Protein AF-A0A8T4I231-F1 (afdb_monomer_lite)

Foldseek 3Di:
DVVLVVVLVVLLVVLQVQLVVCVVVVHDDDDDDDFACPLVVDPQSFDDPCRCVSHVSNVVSDPDDDGDDDSVPPPD

Structure (mmCIF, N/CA/C/O backbone):
data_AF-A0A8T4I231-F1
#
_entry.id   AF-A0A8T4I231-F1
#
loop_
_atom_site.group_PDB
_atom_site.id
_atom_site.type_symbol
_atom_site.label_atom_id
_atom_site.label_alt_id
_atom_site.label_comp_id
_atom_site.label_asym_id
_atom_site.label_entity_id
_atom_site.label_seq_id
_atom_site.pdbx_PDB_ins_code
_atom_site.Cartn_x
_atom_site.Cartn_y
_atom_site.Cartn_z
_atom_site.occupancy
_atom_site.B_iso_or_equiv
_atom_site.auth_seq_id
_atom_site.auth_comp_id
_atom_site.auth_asym_id
_atom_site.auth_atom_id
_atom_site.pdbx_PDB_model_num
ATOM 1 N N . ALA A 1 1 ? 13.149 20.650 1.141 1.00 47.97 1 ALA A N 1
ATOM 2 C CA . ALA A 1 1 ? 11.860 21.373 1.196 1.00 47.97 1 ALA A CA 1
ATOM 3 C C . ALA A 1 1 ? 10.906 20.611 2.118 1.00 47.97 1 ALA A C 1
ATOM 5 O O . ALA A 1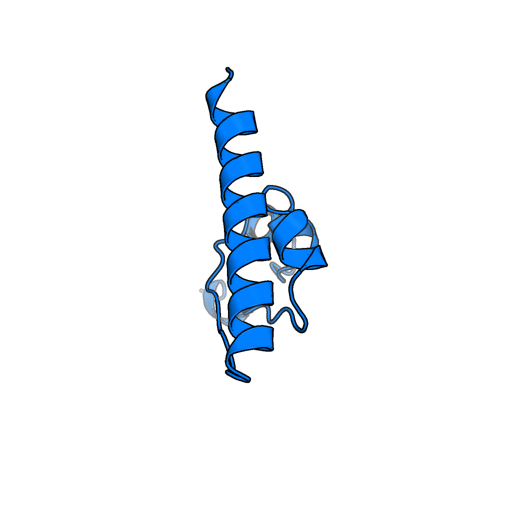 1 ? 10.689 19.435 1.854 1.00 47.97 1 ALA A O 1
ATOM 6 N N . PRO A 1 2 ? 10.328 21.239 3.155 1.00 57.34 2 PRO A N 1
ATOM 7 C CA . PRO A 1 2 ? 9.493 20.563 4.166 1.00 57.34 2 PRO A CA 1
ATOM 8 C C . PRO A 1 2 ? 8.170 19.973 3.628 1.00 57.34 2 PRO A C 1
ATOM 10 O O . PRO A 1 2 ? 7.495 19.214 4.313 1.00 57.34 2 PRO A O 1
ATOM 13 N N . LYS A 1 3 ? 7.790 20.276 2.376 1.00 59.50 3 LYS A N 1
ATOM 14 C CA . LYS A 1 3 ? 6.550 19.782 1.750 1.00 59.50 3 LYS A CA 1
ATOM 15 C C . LYS A 1 3 ? 6.548 18.281 1.429 1.00 59.50 3 LYS A C 1
ATOM 17 O O . LYS A 1 3 ? 5.486 17.672 1.478 1.00 59.50 3 LYS A O 1
ATOM 22 N N . ALA A 1 4 ? 7.692 17.692 1.070 1.00 60.22 4 ALA A N 1
ATOM 23 C CA . ALA A 1 4 ? 7.742 16.284 0.654 1.00 60.22 4 ALA A CA 1
ATOM 24 C C . ALA A 1 4 ? 7.561 15.332 1.849 1.00 60.22 4 ALA A C 1
ATOM 26 O O . ALA A 1 4 ? 6.752 14.411 1.788 1.00 60.22 4 ALA A O 1
ATOM 27 N N . GLU A 1 5 ? 8.236 15.631 2.959 1.00 67.00 5 GLU A N 1
ATOM 28 C CA . GLU A 1 5 ? 8.076 14.936 4.242 1.00 67.00 5 GLU A CA 1
ATOM 29 C C . GLU A 1 5 ? 6.640 15.080 4.770 1.00 67.00 5 GLU A C 1
ATOM 31 O O . GLU A 1 5 ? 6.009 14.095 5.145 1.00 67.00 5 GLU A O 1
ATOM 36 N N . SER A 1 6 ? 6.060 16.282 4.658 1.00 79.62 6 SER A N 1
ATOM 37 C CA . SER A 1 6 ? 4.652 16.519 5.001 1.00 79.62 6 SER A CA 1
ATOM 38 C C . SER A 1 6 ? 3.682 15.659 4.180 1.00 79.62 6 SER A C 1
ATOM 40 O O . SER A 1 6 ? 2.704 15.157 4.731 1.00 79.62 6 SER A O 1
ATOM 42 N N . ARG A 1 7 ? 3.954 15.433 2.887 1.00 82.06 7 ARG A N 1
ATOM 43 C CA . ARG A 1 7 ? 3.107 14.578 2.043 1.00 82.06 7 ARG A CA 1
ATOM 44 C C . ARG A 1 7 ? 3.219 13.103 2.419 1.00 82.06 7 ARG A C 1
ATOM 46 O O . ARG A 1 7 ? 2.195 12.432 2.478 1.00 82.06 7 ARG A O 1
ATOM 53 N N . GLN A 1 8 ? 4.428 12.607 2.680 1.00 83.50 8 GLN A N 1
ATOM 54 C CA . GLN A 1 8 ? 4.633 11.215 3.095 1.00 83.50 8 GLN A CA 1
ATOM 55 C C . GLN A 1 8 ? 3.908 10.913 4.408 1.00 83.50 8 GLN A C 1
ATOM 57 O O . GLN A 1 8 ? 3.200 9.912 4.501 1.00 83.50 8 GLN A O 1
ATOM 62 N N . VAL A 1 9 ? 4.014 11.818 5.385 1.00 87.50 9 VAL A N 1
ATOM 63 C CA . VAL A 1 9 ? 3.283 11.715 6.655 1.00 87.50 9 VAL A CA 1
ATOM 64 C C . VAL A 1 9 ? 1.772 11.746 6.420 1.00 87.50 9 VAL A C 1
ATOM 66 O O . VAL A 1 9 ? 1.064 10.903 6.956 1.00 87.50 9 VAL A O 1
ATOM 69 N N . ALA A 1 10 ? 1.269 12.651 5.574 1.00 87.81 10 ALA A N 1
ATOM 70 C CA . ALA A 1 10 ? -0.161 12.731 5.276 1.00 87.81 10 ALA A CA 1
ATOM 71 C C . ALA A 1 10 ? -0.706 11.439 4.640 1.00 87.81 10 ALA A C 1
ATOM 73 O O . ALA A 1 10 ? -1.761 10.957 5.045 1.00 87.81 10 ALA A O 1
ATOM 74 N N . VAL A 1 11 ? 0.021 10.850 3.683 1.00 88.31 11 VAL A N 1
ATOM 75 C CA . VAL A 1 11 ? -0.361 9.572 3.057 1.00 88.31 11 VAL A CA 1
ATOM 76 C C . VAL A 1 11 ? -0.339 8.431 4.075 1.00 88.31 11 VAL A C 1
ATOM 78 O O . VAL A 1 11 ? -1.256 7.613 4.084 1.00 88.31 11 VAL A O 1
ATOM 81 N N . ALA A 1 12 ? 0.663 8.394 4.957 1.00 89.88 12 ALA A N 1
ATOM 82 C CA . ALA A 1 12 ? 0.740 7.395 6.018 1.00 89.88 12 ALA A CA 1
ATOM 83 C C . ALA A 1 12 ? -0.437 7.494 6.999 1.00 89.88 12 ALA A C 1
ATOM 85 O O . ALA A 1 12 ? -1.060 6.482 7.314 1.00 89.88 12 ALA A O 1
ATOM 86 N N . THR A 1 13 ? -0.791 8.708 7.426 1.00 92.12 13 THR A N 1
ATOM 87 C CA . THR A 1 13 ? -1.949 8.933 8.299 1.00 92.12 13 THR A CA 1
ATOM 88 C C . THR A 1 13 ? -3.250 8.496 7.624 1.00 92.12 13 THR A C 1
ATOM 90 O O . THR A 1 13 ? -4.005 7.727 8.216 1.00 92.12 13 THR A O 1
ATOM 93 N N . MET A 1 14 ? -3.485 8.896 6.367 1.00 91.94 14 MET A N 1
ATOM 94 C CA . MET A 1 14 ? -4.697 8.507 5.627 1.00 91.94 14 MET A CA 1
ATOM 95 C C . MET A 1 14 ? -4.809 6.988 5.460 1.00 91.94 14 MET A C 1
ATOM 97 O O . MET A 1 14 ? -5.872 6.414 5.681 1.00 91.94 14 MET A O 1
ATOM 101 N N . SER A 1 15 ? -3.710 6.331 5.087 1.00 93.81 15 SER A N 1
ATOM 102 C CA . SER A 1 15 ? -3.640 4.874 4.939 1.00 93.81 15 SER A CA 1
ATOM 103 C C . SER A 1 15 ? -4.057 4.154 6.225 1.00 93.81 15 SER A C 1
ATOM 105 O O . SER A 1 15 ? -4.922 3.271 6.215 1.00 93.81 15 SER A O 1
ATOM 107 N N . ARG A 1 16 ? -3.512 4.608 7.358 1.00 95.31 16 ARG A N 1
ATOM 108 C CA . ARG A 1 16 ? -3.804 4.037 8.669 1.00 95.31 16 ARG A CA 1
ATOM 109 C C . ARG A 1 16 ? -5.263 4.219 9.072 1.00 95.31 16 ARG A C 1
ATOM 111 O O . ARG A 1 16 ? -5.888 3.272 9.552 1.00 95.31 16 ARG A O 1
ATOM 118 N N . GLU A 1 17 ? -5.804 5.417 8.885 1.00 96.50 17 GLU A N 1
ATOM 119 C CA . GLU A 1 17 ? -7.200 5.734 9.202 1.00 96.50 17 GLU A CA 1
ATOM 120 C C . GLU A 1 17 ? -8.170 4.890 8.369 1.00 96.50 17 GLU A C 1
ATOM 122 O O . GLU A 1 17 ? -9.121 4.332 8.916 1.00 96.50 17 GLU A O 1
ATOM 127 N N . LEU A 1 18 ? -7.891 4.697 7.075 1.00 96.38 18 LEU A N 1
ATOM 128 C CA . LEU A 1 18 ? -8.699 3.845 6.198 1.00 96.38 18 LEU A CA 1
ATOM 129 C C . LEU A 1 18 ? -8.698 2.381 6.651 1.00 96.38 18 LEU A C 1
ATOM 131 O O . LEU A 1 18 ? -9.744 1.728 6.636 1.00 96.38 18 LEU A O 1
ATOM 135 N N . LYS A 1 19 ? -7.552 1.864 7.107 1.00 96.31 19 LYS A N 1
ATOM 136 C CA . LYS A 1 19 ? -7.453 0.509 7.663 1.00 96.31 19 LYS A CA 1
ATOM 137 C C . LYS A 1 19 ? -8.266 0.348 8.948 1.00 96.31 19 LYS A C 1
ATOM 139 O O . LYS A 1 19 ? -8.911 -0.686 9.144 1.00 96.31 19 LYS A O 1
ATOM 144 N N . LEU A 1 20 ? -8.222 1.343 9.833 1.00 97.56 20 LEU A N 1
ATOM 145 C CA . LEU A 1 20 ? -9.014 1.339 11.064 1.00 97.56 20 LEU A CA 1
ATOM 146 C C . LEU A 1 20 ? -10.510 1.400 10.751 1.00 97.56 20 LEU A C 1
ATOM 148 O O . LEU A 1 20 ? -11.254 0.570 11.265 1.00 97.56 20 LEU A O 1
ATOM 152 N N . LEU A 1 21 ? -10.919 2.274 9.829 1.00 97.56 21 LEU A N 1
ATOM 153 C CA . LEU A 1 21 ? -12.301 2.392 9.365 1.00 97.56 21 LEU A CA 1
ATOM 154 C C . LEU A 1 21 ? -12.819 1.072 8.776 1.00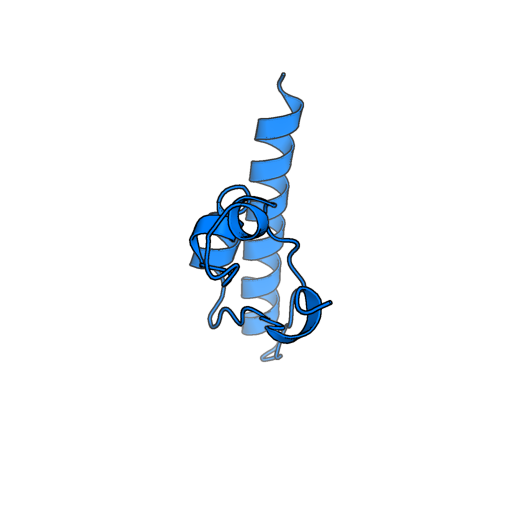 97.56 21 LEU A C 1
ATOM 156 O O . LEU A 1 21 ? -13.906 0.619 9.132 1.00 97.56 21 LEU A O 1
ATOM 160 N N . ALA A 1 22 ? -12.031 0.411 7.922 1.00 98.00 22 ALA A N 1
ATOM 161 C CA . ALA A 1 22 ? -12.400 -0.883 7.345 1.00 98.00 22 ALA A CA 1
ATOM 162 C C . ALA A 1 22 ? -12.657 -1.947 8.428 1.00 98.00 22 ALA A C 1
ATOM 164 O O . ALA A 1 22 ? -13.615 -2.715 8.337 1.00 98.00 22 ALA A O 1
ATOM 165 N N . LYS A 1 23 ? -11.816 -1.972 9.472 1.00 97.00 23 LYS A N 1
ATOM 166 C CA . LYS A 1 23 ? -11.949 -2.902 10.603 1.00 97.00 23 LYS A CA 1
ATOM 167 C C . LYS A 1 23 ? -13.138 -2.572 11.502 1.00 97.00 23 LYS A C 1
ATOM 169 O O . LYS A 1 23 ? -13.829 -3.494 11.921 1.00 97.00 23 LYS A O 1
ATOM 174 N N . GLU A 1 24 ? -13.356 -1.294 11.796 1.00 98.44 24 GLU A N 1
ATOM 175 C CA . GLU A 1 24 ? -14.422 -0.823 12.684 1.00 98.44 24 GLU A CA 1
ATOM 176 C C . GLU A 1 24 ? -15.807 -1.135 12.115 1.00 98.44 24 GLU A C 1
ATOM 178 O O . GLU A 1 24 ? -16.654 -1.694 12.807 1.00 98.44 24 GLU A O 1
ATOM 183 N N . PHE A 1 25 ? -16.016 -0.845 10.832 1.00 98.25 25 PHE A N 1
ATOM 184 C CA . PHE A 1 25 ? -17.311 -1.028 10.178 1.00 98.25 25 PHE A CA 1
ATOM 185 C C . PHE A 1 25 ? -17.449 -2.368 9.440 1.00 98.25 25 PHE A C 1
ATOM 187 O O . PHE A 1 25 ? -18.481 -2.622 8.823 1.00 98.25 25 PHE A O 1
ATOM 194 N N . GLN A 1 26 ? -16.422 -3.224 9.487 1.00 97.62 26 GLN A N 1
ATOM 195 C CA . GLN A 1 26 ? -16.372 -4.517 8.789 1.00 97.62 26 GLN A CA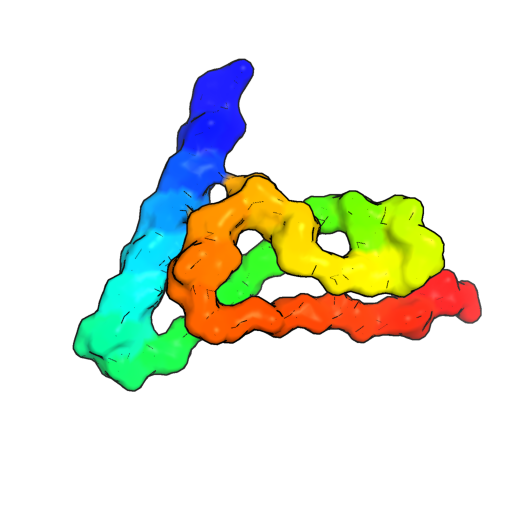 1
ATOM 196 C C . GLN A 1 26 ? -16.667 -4.409 7.280 1.00 97.62 26 GLN A C 1
ATOM 198 O O . GLN A 1 26 ? -17.410 -5.206 6.707 1.00 97.62 26 GLN A O 1
ATOM 203 N N . LEU A 1 27 ? -16.075 -3.406 6.632 1.00 97.38 27 LEU A N 1
ATOM 204 C CA . LEU A 1 27 ? -16.277 -3.095 5.215 1.00 97.38 27 LEU A CA 1
ATOM 205 C C . LEU A 1 27 ? -15.039 -3.472 4.400 1.00 97.38 27 LEU A C 1
ATOM 207 O O . LEU A 1 27 ? -13.916 -3.465 4.906 1.00 97.38 27 LEU A O 1
ATOM 211 N N . VAL A 1 28 ? -15.229 -3.677 3.097 1.00 97.44 28 VAL A N 1
ATOM 212 C CA . VAL A 1 28 ? -14.115 -3.711 2.142 1.00 97.44 28 VAL A CA 1
ATOM 213 C C . VAL A 1 28 ? -13.821 -2.289 1.673 1.00 97.44 28 VAL A C 1
ATOM 215 O O . VAL A 1 28 ? -14.680 -1.636 1.081 1.00 97.44 28 VAL A O 1
ATOM 218 N N . VAL A 1 29 ? -12.596 -1.821 1.908 1.00 97.06 29 VAL A N 1
ATOM 219 C CA . VAL A 1 29 ? -12.102 -0.532 1.411 1.00 97.06 29 VAL A CA 1
ATOM 220 C C . VAL A 1 29 ? -11.097 -0.793 0.295 1.00 97.06 29 VAL A C 1
ATOM 222 O O . VAL A 1 29 ? -10.108 -1.494 0.496 1.00 97.06 29 VAL A O 1
ATOM 225 N N . VAL A 1 30 ? -11.349 -0.220 -0.882 1.00 96.56 30 VAL A N 1
ATOM 226 C CA . VAL A 1 30 ? -10.433 -0.268 -2.028 1.00 96.56 30 VAL A CA 1
ATOM 227 C C . VAL A 1 30 ? -9.883 1.130 -2.259 1.00 96.56 30 VAL A C 1
ATOM 229 O O . VAL A 1 30 ? -10.645 2.077 -2.449 1.00 96.56 30 VAL A O 1
ATOM 232 N N . VAL A 1 31 ? -8.558 1.253 -2.256 1.00 93.62 31 VAL A N 1
ATOM 233 C CA . VAL A 1 31 ? -7.854 2.521 -2.463 1.00 93.62 31 VAL A CA 1
ATOM 234 C C . VAL A 1 31 ? -7.075 2.447 -3.767 1.00 93.62 31 VAL A C 1
ATOM 236 O O . VAL A 1 31 ? -6.364 1.477 -4.022 1.00 93.62 31 VAL A O 1
ATOM 239 N N . LEU A 1 32 ? -7.205 3.480 -4.597 1.00 93.25 32 LEU A N 1
ATOM 240 C CA . LEU A 1 32 ? -6.392 3.631 -5.798 1.00 93.25 32 LEU A CA 1
ATOM 241 C C . LEU A 1 32 ? -5.108 4.380 -5.450 1.00 93.25 32 LEU A C 1
ATOM 243 O O . LEU A 1 32 ? -5.150 5.460 -4.859 1.00 93.25 32 LEU A O 1
ATOM 247 N N . CYS A 1 33 ? -3.972 3.826 -5.860 1.00 88.88 33 CYS A N 1
ATOM 248 C CA . CYS A 1 33 ? -2.665 4.438 -5.668 1.00 88.88 33 CYS A CA 1
ATOM 249 C C . CYS A 1 33 ? -1.985 4.638 -7.016 1.00 88.88 33 CYS A C 1
ATOM 251 O O . CYS A 1 33 ? -1.941 3.735 -7.852 1.00 88.88 33 CYS A O 1
ATOM 253 N N . GLN A 1 34 ? -1.434 5.830 -7.218 1.00 88.25 34 GLN A N 1
ATOM 254 C CA . GLN A 1 34 ? -0.560 6.086 -8.349 1.00 88.25 34 GLN A CA 1
ATOM 255 C C . GLN A 1 34 ? 0.833 5.529 -8.043 1.00 88.25 34 GLN A C 1
ATOM 257 O O . GLN A 1 34 ? 1.354 5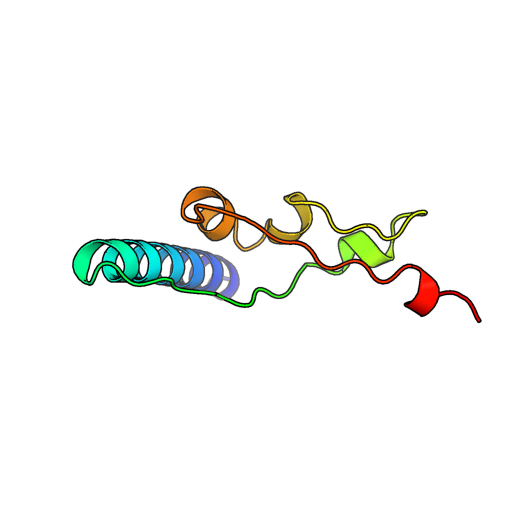.717 -6.946 1.00 88.25 34 GLN A O 1
ATOM 262 N N . LEU A 1 35 ? 1.434 4.865 -9.028 1.00 89.88 35 LEU A N 1
ATOM 263 C CA . LEU A 1 35 ? 2.796 4.353 -8.934 1.00 89.88 35 LEU A CA 1
ATOM 264 C C . LEU A 1 35 ? 3.814 5.390 -9.403 1.00 89.88 35 LEU A C 1
ATOM 266 O O . LEU A 1 35 ? 3.531 6.222 -10.270 1.00 89.88 35 LEU A O 1
ATOM 270 N N . ASN A 1 36 ? 5.034 5.277 -8.888 1.00 88.00 36 ASN A N 1
ATOM 271 C CA . ASN A 1 36 ? 6.174 5.971 -9.465 1.00 88.00 36 ASN A CA 1
ATOM 272 C C . ASN A 1 36 ? 6.469 5.451 -10.879 1.00 88.00 36 ASN A C 1
ATOM 274 O O . ASN A 1 36 ? 6.348 4.261 -11.162 1.00 88.00 36 ASN A O 1
ATOM 278 N N . ARG A 1 37 ? 6.967 6.332 -11.755 1.00 88.19 37 ARG A N 1
ATOM 279 C CA . ARG A 1 37 ? 7.288 6.013 -13.164 1.00 88.19 37 ARG A CA 1
ATOM 280 C C . ARG A 1 37 ? 8.526 5.120 -13.342 1.00 88.19 37 ARG A C 1
ATOM 282 O O . ARG A 1 37 ? 8.987 4.917 -14.459 1.00 88.19 37 ARG A O 1
ATOM 289 N N . ALA A 1 38 ? 9.088 4.591 -12.255 1.00 88.06 38 ALA A N 1
ATOM 290 C CA . ALA A 1 38 ? 10.251 3.704 -12.291 1.00 88.06 38 ALA A CA 1
ATOM 291 C C . ALA A 1 38 ? 9.956 2.376 -13.011 1.00 88.06 38 ALA A C 1
ATOM 293 O O . ALA A 1 38 ? 10.862 1.764 -13.576 1.00 88.06 38 ALA A O 1
ATOM 294 N N . SER A 1 39 ? 8.694 1.940 -13.032 1.00 88.88 39 SER A N 1
ATOM 295 C CA . SER A 1 39 ? 8.239 0.813 -13.851 1.00 88.88 39 SER A CA 1
ATOM 296 C C . SER A 1 39 ? 8.400 1.068 -15.348 1.00 88.88 39 SER A C 1
ATOM 298 O O . SER A 1 39 ? 8.827 0.166 -16.059 1.00 88.88 39 SER A O 1
ATOM 300 N N . GLU A 1 40 ? 8.179 2.294 -15.828 1.00 88.06 40 GLU A N 1
ATOM 301 C CA . GLU A 1 40 ? 8.285 2.634 -17.257 1.00 88.06 40 GLU A CA 1
ATOM 302 C C . GLU A 1 40 ? 9.714 2.502 -17.808 1.00 88.06 40 GLU A C 1
ATOM 304 O O . GLU A 1 40 ? 9.898 2.323 -19.011 1.00 88.06 40 GLU A O 1
ATOM 309 N N . GLN A 1 41 ? 10.725 2.590 -16.939 1.00 87.94 41 GLN A N 1
ATOM 310 C CA . GLN A 1 41 ? 12.141 2.503 -17.311 1.00 87.94 41 GLN A CA 1
ATOM 311 C C . GLN A 1 41 ? 12.662 1.060 -17.357 1.00 87.94 41 GLN A C 1
ATOM 313 O O . GLN A 1 41 ? 13.784 0.830 -17.809 1.00 87.94 41 GLN A O 1
ATOM 318 N N . ARG A 1 42 ? 11.886 0.085 -16.867 1.00 89.00 42 ARG A N 1
ATOM 319 C CA . ARG A 1 42 ? 12.299 -1.321 -16.833 1.00 89.00 42 ARG A CA 1
ATOM 320 C C . ARG A 1 42 ? 12.018 -2.024 -18.164 1.00 89.00 42 ARG A C 1
ATOM 322 O O . ARG A 1 42 ? 11.035 -1.684 -18.818 1.00 89.00 42 ARG A O 1
ATOM 329 N N . PRO A 1 43 ? 12.833 -3.026 -18.556 1.00 88.38 43 PRO A N 1
ATOM 330 C CA . PRO A 1 43 ? 12.661 -3.720 -19.834 1.00 88.38 43 PRO A CA 1
ATOM 331 C C . PRO A 1 43 ? 11.285 -4.372 -20.004 1.00 88.38 43 PRO A C 1
ATOM 333 O O . PRO A 1 43 ? 10.712 -4.320 -21.085 1.00 88.38 43 PRO A O 1
ATOM 336 N N . ASP A 1 44 ? 10.747 -4.965 -18.937 1.00 89.19 44 ASP A N 1
ATOM 337 C CA . ASP A 1 44 ? 9.464 -5.675 -18.940 1.00 89.19 44 ASP A CA 1
ATOM 338 C C . ASP A 1 44 ? 8.274 -4.801 -18.517 1.00 89.19 44 ASP A C 1
ATOM 340 O O . ASP A 1 44 ? 7.135 -5.261 -18.572 1.00 89.19 44 ASP A O 1
ATOM 344 N N . LYS A 1 45 ? 8.539 -3.567 -18.066 1.00 90.94 45 LYS A N 1
ATOM 345 C CA . LYS A 1 45 ? 7.567 -2.563 -17.601 1.00 90.94 45 LYS A CA 1
ATOM 346 C C . LYS A 1 45 ? 6.550 -3.051 -16.560 1.00 90.94 45 LYS A C 1
ATOM 348 O O . LYS A 1 45 ? 5.546 -2.383 -16.303 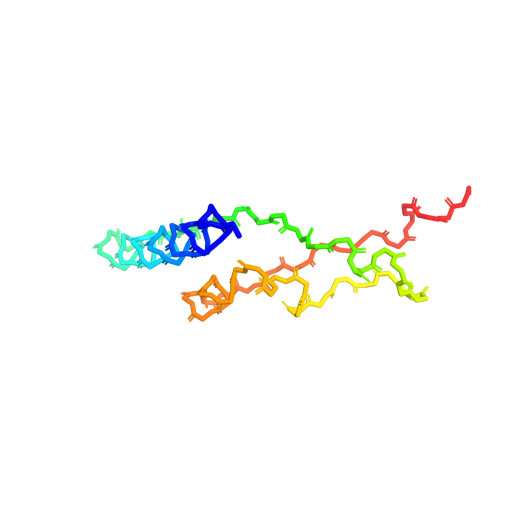1.00 90.94 45 LYS A O 1
ATOM 353 N N . ARG A 1 46 ? 6.817 -4.181 -15.899 1.00 92.38 46 ARG A N 1
ATOM 354 C CA . ARG A 1 46 ? 5.930 -4.746 -14.878 1.00 92.38 46 ARG A CA 1
ATOM 355 C C . ARG A 1 46 ? 5.989 -3.914 -13.607 1.00 92.38 46 ARG A C 1
ATOM 357 O O . ARG A 1 46 ? 7.068 -3.759 -13.056 1.00 92.38 46 ARG A O 1
ATOM 364 N N . PRO A 1 47 ? 4.877 -3.426 -13.055 1.00 93.25 47 PRO A N 1
ATOM 365 C CA . PRO A 1 47 ? 4.885 -2.822 -11.731 1.00 93.25 47 PRO A CA 1
ATOM 366 C C . PRO A 1 47 ? 5.381 -3.776 -10.639 1.00 93.25 47 PRO A C 1
ATOM 368 O O . PRO A 1 47 ? 5.134 -4.980 -10.681 1.00 93.25 47 PRO A O 1
ATOM 371 N N . MET A 1 48 ? 6.044 -3.221 -9.633 1.00 92.56 48 MET A N 1
ATOM 372 C CA . MET A 1 48 ? 6.490 -3.905 -8.423 1.00 92.56 48 MET A CA 1
ATOM 373 C C . MET A 1 48 ? 6.046 -3.111 -7.199 1.00 92.56 48 MET A C 1
ATOM 375 O O . MET A 1 48 ? 5.820 -1.905 -7.273 1.00 92.56 48 MET A O 1
ATOM 379 N N . ILE A 1 49 ? 5.990 -3.771 -6.043 1.00 90.00 49 ILE A N 1
ATOM 380 C CA . ILE A 1 49 ? 5.631 -3.124 -4.773 1.00 90.00 49 ILE A CA 1
ATOM 381 C C . ILE A 1 49 ? 6.559 -1.936 -4.471 1.00 90.00 49 ILE A C 1
ATOM 383 O O . ILE A 1 49 ? 6.098 -0.890 -4.026 1.00 90.00 49 ILE A O 1
ATOM 387 N N . SER A 1 50 ? 7.844 -2.023 -4.833 1.00 89.31 50 SER A N 1
ATOM 388 C CA . SER A 1 50 ? 8.803 -0.919 -4.690 1.00 89.31 50 SER A CA 1
A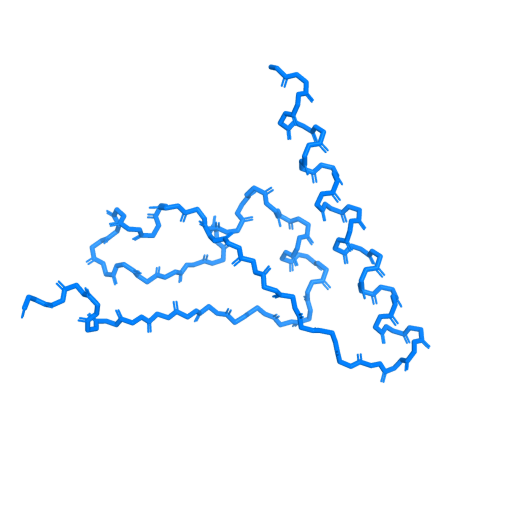TOM 389 C C . SER A 1 50 ? 8.427 0.357 -5.458 1.00 89.31 50 SER A C 1
ATOM 391 O O . SER A 1 50 ? 8.996 1.412 -5.188 1.00 89.31 50 SER A O 1
ATOM 393 N N . ASP A 1 51 ? 7.494 0.300 -6.411 1.00 90.31 51 ASP A N 1
ATOM 394 C CA . ASP A 1 51 ? 6.991 1.493 -7.101 1.00 90.31 51 ASP A CA 1
ATOM 395 C C . ASP A 1 51 ? 6.026 2.317 -6.230 1.00 90.31 51 ASP A C 1
ATOM 397 O O . ASP A 1 51 ? 5.770 3.477 -6.549 1.00 90.31 51 ASP A O 1
ATOM 401 N N . LEU A 1 52 ? 5.552 1.763 -5.105 1.00 86.88 52 LEU A N 1
ATOM 402 C CA . LEU A 1 52 ? 4.781 2.458 -4.064 1.00 86.88 52 LEU A CA 1
ATOM 403 C C . LEU A 1 52 ? 5.672 3.206 -3.058 1.00 86.88 52 LEU A C 1
ATOM 405 O O . LEU A 1 52 ? 5.163 3.743 -2.084 1.00 86.88 52 LEU A O 1
ATOM 409 N N . ARG A 1 53 ? 7.000 3.249 -3.240 1.00 67.88 53 ARG A N 1
ATOM 410 C CA . ARG A 1 53 ? 7.976 3.664 -2.207 1.00 67.88 53 ARG A CA 1
ATOM 411 C C . ARG A 1 53 ? 7.790 5.071 -1.617 1.00 67.88 53 ARG A C 1
ATOM 413 O O . ARG A 1 53 ? 8.191 5.290 -0.479 1.00 67.88 53 ARG A O 1
ATOM 420 N N . GLU A 1 54 ? 7.155 6.012 -2.319 1.00 66.69 54 GLU A N 1
ATOM 421 C CA . GLU A 1 54 ? 6.765 7.314 -1.726 1.00 66.69 54 GLU A CA 1
ATOM 422 C C . GLU A 1 54 ? 5.569 7.210 -0.757 1.00 66.69 54 GLU A C 1
ATOM 424 O O . GLU A 1 54 ? 5.133 8.193 -0.165 1.00 66.69 54 GLU A O 1
ATOM 429 N N . SER A 1 55 ? 5.032 6.008 -0.597 1.00 65.69 55 SER A N 1
ATOM 430 C CA . SER A 1 55 ? 3.845 5.630 0.161 1.00 65.69 55 SER A CA 1
ATOM 431 C C . SER A 1 55 ? 4.092 4.311 0.906 1.00 65.69 55 SER A C 1
ATOM 433 O O . SER A 1 55 ? 3.212 3.463 0.965 1.00 65.69 55 SER A O 1
ATOM 435 N N . GLY A 1 56 ? 5.286 4.111 1.480 1.00 76.44 56 GLY A N 1
ATOM 436 C CA . GLY A 1 56 ? 5.647 2.857 2.170 1.00 76.44 56 GLY A CA 1
ATOM 437 C C . GLY A 1 56 ? 4.685 2.440 3.295 1.00 76.44 56 GLY A C 1
ATOM 438 O O . GLY A 1 56 ? 4.551 1.257 3.581 1.00 76.44 56 GLY A O 1
ATOM 439 N N . ALA A 1 57 ? 3.958 3.390 3.887 1.00 82.69 57 ALA A N 1
ATOM 440 C CA . ALA A 1 57 ? 2.888 3.099 4.840 1.00 82.69 57 ALA A CA 1
ATOM 441 C C . ALA A 1 57 ? 1.679 2.386 4.201 1.00 82.69 57 ALA A C 1
ATOM 443 O O . ALA A 1 57 ? 1.079 1.525 4.831 1.00 82.69 57 ALA A O 1
ATOM 444 N N . VAL A 1 58 ? 1.365 2.682 2.934 1.00 86.31 58 VAL A N 1
ATOM 445 C CA . VAL A 1 58 ? 0.255 2.050 2.202 1.00 86.31 58 VAL A CA 1
ATOM 446 C C . VAL A 1 58 ? 0.500 0.558 2.023 1.00 86.31 58 VAL A C 1
ATOM 448 O O . VAL A 1 58 ? -0.409 -0.235 2.236 1.00 86.31 58 VAL A O 1
ATOM 451 N N . GLU A 1 59 ? 1.729 0.165 1.680 1.00 89.62 59 GLU A N 1
ATOM 452 C CA . GLU A 1 59 ? 2.109 -1.251 1.596 1.00 89.62 59 GLU A CA 1
ATOM 453 C C . GLU A 1 59 ? 1.921 -1.967 2.941 1.00 89.62 59 GLU A C 1
ATOM 455 O O . GLU A 1 59 ? 1.434 -3.091 2.975 1.00 89.62 59 GLU A O 1
ATOM 460 N N . GLN A 1 60 ? 2.291 -1.314 4.045 1.00 89.88 60 GLN A N 1
ATOM 461 C CA . GLN A 1 60 ? 2.252 -1.914 5.380 1.00 89.88 60 GLN A CA 1
ATOM 462 C C . GLN A 1 60 ? 0.836 -2.020 5.958 1.00 89.88 60 GLN A C 1
ATOM 464 O O . GLN A 1 60 ? 0.554 -2.953 6.709 1.00 89.88 60 GLN A O 1
ATOM 469 N N . ASP A 1 61 ? -0.044 -1.066 5.650 1.00 93.25 61 ASP A N 1
ATOM 470 C CA . ASP A 1 61 ? -1.421 -1.060 6.153 1.00 93.25 61 ASP A CA 1
ATOM 471 C C . ASP A 1 61 ? -2.383 -1.896 5.291 1.00 93.25 61 ASP A C 1
ATOM 473 O O . ASP A 1 61 ? -3.417 -2.352 5.797 1.00 93.25 61 ASP A O 1
ATOM 477 N N . ALA A 1 62 ? -2.077 -2.081 4.002 1.00 93.88 62 ALA A N 1
ATOM 478 C CA . ALA A 1 62 ? -2.914 -2.836 3.078 1.00 93.88 62 ALA A CA 1
ATOM 479 C C . ALA A 1 62 ? -2.921 -4.338 3.404 1.00 93.88 62 ALA A C 1
ATOM 481 O O . ALA A 1 62 ? -1.882 -4.954 3.618 1.00 93.88 62 ALA A O 1
ATOM 482 N N . ASP A 1 63 ? -4.103 -4.961 3.358 1.00 95.25 63 ASP A N 1
ATOM 483 C CA . ASP A 1 63 ? -4.208 -6.428 3.421 1.00 95.25 63 ASP A CA 1
ATOM 484 C C . ASP A 1 63 ? -3.808 -7.091 2.096 1.00 95.25 63 ASP A C 1
ATOM 486 O O . ASP A 1 63 ? -3.312 -8.215 2.076 1.00 95.25 63 ASP A O 1
ATOM 490 N N . MET A 1 64 ? -4.062 -6.409 0.975 1.00 94.50 64 MET A N 1
ATOM 491 C CA . MET A 1 64 ? -3.768 -6.889 -0.369 1.00 94.50 64 MET A CA 1
ATOM 492 C C . MET A 1 64 ? -3.365 -5.721 -1.263 1.00 94.50 64 MET A C 1
ATOM 494 O O . MET A 1 64 ? -4.038 -4.691 -1.299 1.00 94.50 64 MET A O 1
ATOM 498 N N . VAL A 1 65 ? -2.295 -5.915 -2.031 1.00 93.94 65 VAL A N 1
ATOM 499 C CA . VAL A 1 65 ? -1.840 -4.970 -3.053 1.00 93.94 65 VAL A CA 1
ATOM 500 C C . VAL A 1 65 ? -2.027 -5.613 -4.422 1.00 93.94 65 VAL A C 1
ATOM 502 O O . VAL A 1 65 ? -1.460 -6.668 -4.702 1.00 93.94 65 VAL A O 1
ATOM 505 N N . ILE A 1 66 ? -2.822 -4.971 -5.280 1.00 95.56 66 ILE A N 1
ATOM 506 C CA . ILE A 1 66 ? -3.065 -5.407 -6.659 1.00 95.56 66 ILE A CA 1
ATOM 507 C C . ILE A 1 66 ? -2.405 -4.402 -7.594 1.00 95.56 66 ILE A C 1
ATOM 509 O O . ILE A 1 66 ? -2.741 -3.219 -7.589 1.00 95.56 66 ILE A O 1
ATOM 513 N N . LEU A 1 67 ? -1.473 -4.880 -8.414 1.00 94.44 67 LEU A N 1
ATOM 514 C CA . LEU A 1 67 ? -0.787 -4.064 -9.407 1.00 94.44 67 LEU A CA 1
ATOM 515 C C . LEU A 1 67 ? -1.285 -4.422 -10.805 1.00 94.44 67 LEU A C 1
ATOM 517 O O . LEU A 1 67 ? -1.324 -5.592 -11.183 1.00 94.44 67 LEU A O 1
ATOM 521 N N . LEU A 1 68 ? -1.660 -3.405 -11.578 1.00 93.12 68 LEU A N 1
ATOM 522 C CA . LEU A 1 68 ? -2.189 -3.580 -12.926 1.00 93.12 68 LEU A CA 1
ATOM 523 C C . LEU A 1 68 ? -1.064 -3.447 -13.953 1.00 93.12 68 LEU A C 1
ATOM 525 O O . LEU A 1 68 ? -0.378 -2.429 -13.993 1.00 93.12 68 LEU A O 1
ATOM 529 N N . HIS A 1 69 ? -0.901 -4.457 -14.808 1.00 92.19 69 HIS A N 1
ATOM 530 C CA . HIS A 1 69 ? 0.057 -4.445 -15.912 1.00 92.19 69 HIS A CA 1
ATOM 531 C C . HIS A 1 69 ? -0.654 -4.725 -17.235 1.00 92.19 69 HIS A C 1
ATOM 533 O O . HIS A 1 69 ? -1.381 -5.710 -17.353 1.00 92.19 69 HIS A O 1
ATOM 539 N N . ARG A 1 70 ? -0.416 -3.866 -18.228 1.00 91.12 70 ARG A N 1
ATOM 540 C CA . ARG A 1 70 ? -0.945 -3.993 -19.588 1.00 91.12 70 ARG A CA 1
ATOM 541 C C . ARG A 1 70 ? 0.211 -4.173 -20.578 1.00 91.12 70 ARG A C 1
ATOM 543 O O . ARG A 1 70 ? 0.799 -3.170 -20.978 1.00 91.12 70 ARG A O 1
ATOM 550 N N . PRO A 1 71 ? 0.572 -5.418 -20.943 1.00 84.69 71 PRO A N 1
ATOM 551 C CA . PRO A 1 71 ? 1.717 -5.673 -21.820 1.00 84.69 71 PRO A CA 1
ATOM 552 C C . PRO A 1 71 ? 1.518 -5.106 -23.236 1.00 84.69 71 PRO A C 1
ATOM 554 O O . PRO A 1 71 ? 2.484 -4.701 -23.869 1.00 84.69 71 PRO A O 1
ATOM 557 N N . ASP A 1 72 ? 0.267 -5.013 -23.689 1.00 84.44 72 ASP A N 1
ATOM 558 C CA . ASP A 1 72 ? -0.167 -4.476 -24.984 1.00 84.44 72 ASP A CA 1
ATOM 559 C C . ASP A 1 72 ? -0.051 -2.947 -25.093 1.00 84.44 72 ASP A C 1
ATOM 561 O O . ASP A 1 72 ? -0.068 -2.405 -26.188 1.00 84.44 72 ASP A O 1
ATOM 565 N N . MET A 1 73 ? 0.074 -2.223 -23.974 1.00 82.25 73 MET A N 1
ATOM 566 C CA . MET A 1 73 ? 0.100 -0.750 -23.971 1.00 82.25 73 MET A CA 1
ATOM 567 C C . MET A 1 73 ? 1.326 -0.167 -24.697 1.00 82.25 73 MET A C 1
ATOM 569 O O . MET A 1 73 ? 1.335 1.002 -25.079 1.00 82.25 73 MET A O 1
ATOM 573 N N . HIS A 1 74 ? 2.390 -0.955 -24.824 1.00 69.94 74 HIS A N 1
ATOM 574 C CA . HIS A 1 74 ? 3.668 -0.518 -25.377 1.00 69.94 74 HIS A CA 1
ATOM 575 C C . HIS A 1 74 ? 4.070 -1.271 -26.643 1.00 69.94 74 HIS A C 1
ATOM 577 O O . HIS A 1 74 ? 5.170 -1.026 -27.142 1.00 69.94 74 HIS A O 1
ATOM 583 N N . ASP A 1 75 ? 3.203 -2.162 -27.124 1.00 68.62 75 ASP A N 1
ATOM 584 C CA . ASP A 1 75 ? 3.330 -2.769 -28.443 1.00 68.62 75 ASP A CA 1
ATOM 585 C C . ASP A 1 75 ? 2.760 -1.763 -29.466 1.00 68.62 75 ASP A C 1
ATOM 587 O O . ASP A 1 75 ? 1.674 -1.225 -29.223 1.00 68.62 75 ASP A O 1
ATOM 591 N N . PRO A 1 76 ? 3.513 -1.395 -30.517 1.00 63.25 76 PRO A N 1
ATOM 592 C CA . PRO A 1 76 ? 3.108 -0.372 -31.482 1.00 63.25 76 PRO A CA 1
ATOM 593 C C . PRO A 1 76 ? 1.913 -0.764 -32.361 1.00 63.25 76 PRO A C 1
ATOM 595 O O . PRO A 1 76 ? 1.714 -1.971 -32.627 1.00 63.25 76 PRO A O 1
#

Radius of gyration: 14.78 Å; chains: 1; bounding box: 30×28×44 Å

Secondary structure (DSSP, 8-state):
-HHHHHHHHHHHHHHHHHHHHHHHTT-------PPPGGGTTSTT----GGGGGGGHHHHHH-S-------GGGG--

Sequence (76 aa):
APKAESRQVAVATMSRELKLLAKEFQLVVVVLCQLNRASEQRPDKRPMISDLRESGAVEQDADMVILLHRPDMHDP

pLDDT: mean 87.06, std 11.1, range [47.97, 98.44]